Protein AF-A0A3D6C8Y2-F1 (afdb_monomer_lite)
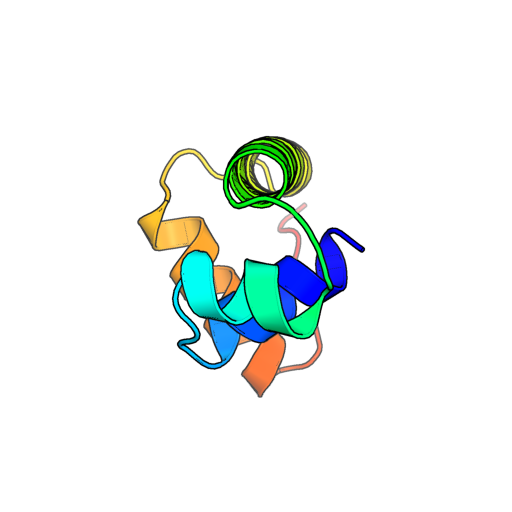
Secondary structure (DSSP, 8-state):
-HHHHHHHHHTT--HHHHHHHHT--HHHHHHHHHHHHHHTT---HHHHHHHHHHHHHHS------

Structure (mmCIF, N/CA/C/O backbone):
data_AF-A0A3D6C8Y2-F1
#
_entry.id   AF-A0A3D6C8Y2-F1
#
loop_
_atom_site.group_PDB
_atom_site.id
_atom_site.type_symbol
_atom_site.label_atom_id
_atom_site.label_alt_id
_atom_site.label_comp_id
_atom_site.label_asym_id
_atom_site.label_entity_id
_atom_site.label_seq_id
_atom_site.pdbx_PDB_ins_code
_atom_site.Cartn_x
_atom_site.Cartn_y
_atom_site.Cartn_z
_atom_site.occupancy
_atom_site.B_iso_or_equiv
_atom_site.auth_seq_id
_atom_site.auth_comp_id
_atom_site.auth_asym_id
_atom_site.auth_atom_id
_atom_site.pdbx_PDB_model_num
ATOM 1 N N . ARG A 1 1 ? -4.519 6.102 -7.005 1.00 79.31 1 ARG A N 1
ATOM 2 C CA . ARG A 1 1 ? -3.231 5.359 -7.080 1.00 79.31 1 ARG A CA 1
ATOM 3 C C . ARG A 1 1 ? -2.848 4.733 -5.742 1.00 79.31 1 ARG A C 1
ATOM 5 O O . ARG A 1 1 ? -2.646 3.531 -5.714 1.00 79.31 1 ARG A O 1
ATOM 12 N N . GLU A 1 2 ? -2.867 5.484 -4.639 1.00 83.62 2 GLU A N 1
ATOM 13 C CA . GLU A 1 2 ? -2.687 4.952 -3.270 1.00 83.62 2 GLU A CA 1
ATOM 14 C C . GLU A 1 2 ? -3.599 3.749 -2.972 1.00 83.62 2 GLU A C 1
ATOM 16 O O . GLU A 1 2 ? -3.143 2.682 -2.585 1.00 83.62 2 GLU A O 1
ATOM 21 N N . LEU A 1 3 ? -4.887 3.883 -3.284 1.00 83.12 3 LEU A N 1
ATOM 22 C CA . LEU A 1 3 ? -5.879 2.817 -3.135 1.00 83.12 3 LEU A CA 1
ATOM 23 C C . LEU A 1 3 ? -5.576 1.562 -3.975 1.00 83.12 3 LEU A C 1
ATOM 25 O O . LEU A 1 3 ? -5.909 0.456 -3.565 1.00 83.12 3 LEU A O 1
ATOM 29 N N . GLN A 1 4 ? -4.930 1.707 -5.138 1.00 88.19 4 GLN A N 1
ATOM 30 C CA . GLN A 1 4 ? -4.514 0.550 -5.938 1.00 88.19 4 GLN A CA 1
ATOM 31 C C . GLN A 1 4 ? -3.318 -0.162 -5.311 1.00 88.19 4 GLN A C 1
ATOM 33 O O . GLN A 1 4 ? -3.332 -1.385 -5.227 1.00 88.19 4 GLN A O 1
ATOM 38 N N . VAL A 1 5 ? -2.327 0.594 -4.823 1.00 88.62 5 VAL A N 1
ATOM 39 C CA . VAL A 1 5 ? -1.224 0.045 -4.019 1.00 88.62 5 VAL A CA 1
ATOM 40 C C . VAL A 1 5 ? -1.796 -0.713 -2.826 1.00 88.62 5 VAL A C 1
ATOM 42 O O . VAL A 1 5 ? -1.448 -1.867 -2.614 1.00 88.62 5 VAL A O 1
ATOM 45 N N . PHE A 1 6 ? -2.741 -0.109 -2.107 1.00 87.31 6 PHE A N 1
ATOM 46 C CA . PHE A 1 6 ? -3.405 -0.722 -0.965 1.00 87.31 6 PHE A CA 1
ATOM 47 C C . PHE A 1 6 ? -4.124 -2.030 -1.328 1.00 87.31 6 PHE A C 1
ATOM 49 O O . PHE A 1 6 ? -3.871 -3.050 -0.699 1.00 87.31 6 PHE A O 1
ATOM 56 N N . LYS A 1 7 ? -4.930 -2.057 -2.400 1.00 88.38 7 LYS A N 1
ATOM 57 C CA . LYS A 1 7 ? -5.572 -3.297 -2.879 1.00 88.38 7 LYS A CA 1
ATOM 58 C C . LYS A 1 7 ? -4.560 -4.388 -3.224 1.00 88.38 7 LYS A C 1
ATOM 60 O O . LYS A 1 7 ? -4.780 -5.550 -2.905 1.00 88.38 7 LYS A O 1
ATOM 65 N N . LEU A 1 8 ? -3.455 -4.032 -3.878 1.00 90.12 8 LEU A N 1
ATOM 66 C CA . LEU A 1 8 ? -2.429 -5.004 -4.249 1.00 90.12 8 LEU A CA 1
ATOM 67 C C . LEU A 1 8 ? -1.683 -5.549 -3.021 1.00 90.12 8 LEU A C 1
ATOM 69 O O . LEU A 1 8 ? -1.401 -6.742 -2.975 1.00 90.12 8 LEU A O 1
ATOM 73 N N . ILE A 1 9 ? -1.442 -4.717 -2.003 1.00 89.00 9 ILE A N 1
ATOM 74 C CA . I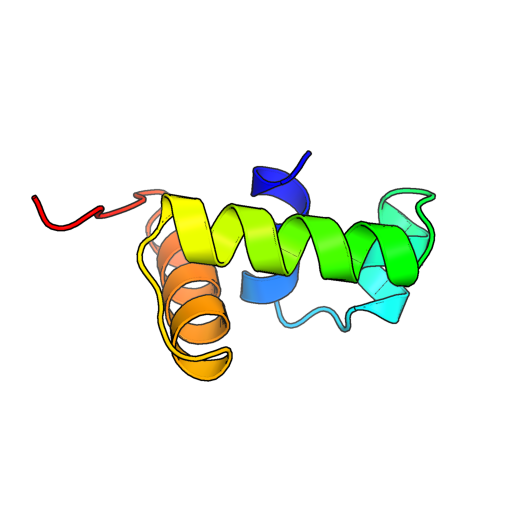LE A 1 9 ? -0.912 -5.176 -0.708 1.00 89.00 9 ILE A CA 1
ATOM 75 C C . ILE A 1 9 ? -1.871 -6.192 -0.075 1.00 89.00 9 ILE A C 1
ATOM 77 O O . ILE A 1 9 ? -1.424 -7.221 0.420 1.00 89.00 9 ILE A O 1
ATOM 81 N N . GLY A 1 10 ? -3.181 -5.935 -0.131 1.00 89.00 10 GLY A N 1
ATOM 82 C CA . GLY A 1 10 ? -4.205 -6.829 0.416 1.00 89.00 10 GLY A CA 1
ATOM 83 C C . GLY A 1 10 ? -4.262 -8.186 -0.275 1.00 89.00 10 GLY A C 1
ATOM 84 O O . GLY A 1 10 ? -4.483 -9.199 0.376 1.00 89.00 10 GLY A O 1
ATOM 85 N N . ARG A 1 11 ? -3.955 -8.215 -1.574 1.00 88.88 11 ARG A N 1
ATOM 86 C CA . ARG A 1 11 ? -3.815 -9.452 -2.353 1.00 88.88 11 ARG A CA 1
ATOM 87 C C . ARG A 1 11 ? -2.503 -10.207 -2.099 1.00 88.88 11 ARG A C 1
ATOM 89 O O . ARG A 1 11 ? -2.308 -11.266 -2.684 1.00 88.88 11 ARG A O 1
ATOM 96 N N . GLY A 1 12 ? -1.598 -9.668 -1.280 1.00 88.25 12 GLY A N 1
ATOM 97 C CA . GLY A 1 12 ? -0.309 -10.291 -0.967 1.00 88.25 12 GLY A CA 1
ATOM 98 C C . GLY A 1 12 ? 0.825 -9.975 -1.946 1.00 88.25 12 GLY A C 1
ATOM 99 O O . GLY A 1 12 ? 1.864 -10.626 -1.882 1.00 88.25 12 GLY A O 1
ATOM 100 N N . PHE A 1 13 ? 0.672 -8.981 -2.831 1.00 90.75 13 PHE A N 1
ATOM 101 C CA . PHE A 1 13 ? 1.755 -8.588 -3.738 1.00 90.75 13 PHE A CA 1
ATOM 102 C C . PHE A 1 13 ? 2.879 -7.865 -2.993 1.00 90.75 13 PHE A C 1
ATOM 104 O O . PHE A 1 13 ? 2.648 -6.995 -2.146 1.00 90.75 13 PHE A O 1
ATOM 111 N N . SER A 1 14 ? 4.119 -8.173 -3.368 1.00 88.38 14 SER A N 1
ATOM 112 C CA . SER A 1 14 ? 5.297 -7.498 -2.822 1.00 88.38 14 SER A CA 1
ATOM 113 C C . SER A 1 14 ? 5.440 -6.077 -3.370 1.00 88.38 14 SER A C 1
ATOM 115 O O . SER A 1 14 ? 5.054 -5.796 -4.501 1.00 88.38 14 SER A O 1
ATOM 117 N N . SER A 1 15 ? 6.088 -5.172 -2.625 1.00 86.19 15 SER A N 1
ATOM 118 C CA . SER A 1 15 ? 6.311 -3.776 -3.068 1.00 86.19 15 SER A CA 1
ATOM 119 C C . SER A 1 15 ? 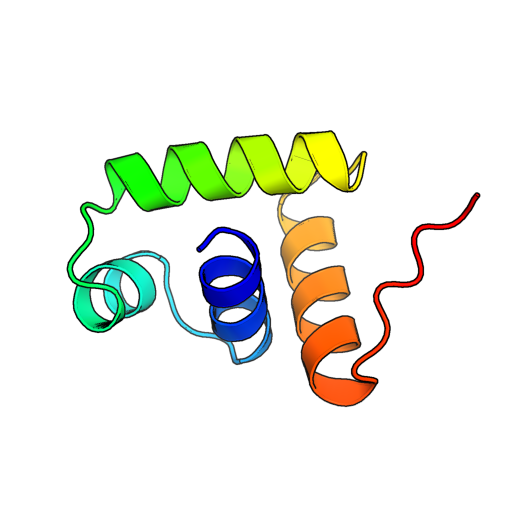6.938 -3.673 -4.467 1.00 86.19 15 SER A C 1
ATOM 121 O O . SER A 1 15 ? 6.649 -2.728 -5.196 1.00 86.19 15 SER A O 1
ATOM 123 N N . ARG A 1 16 ? 7.769 -4.655 -4.843 1.00 90.06 16 ARG A N 1
ATOM 124 C CA . ARG A 1 16 ? 8.370 -4.778 -6.176 1.00 90.06 16 ARG A CA 1
ATOM 125 C C . ARG A 1 16 ? 7.349 -5.156 -7.252 1.00 90.06 16 ARG A C 1
ATOM 127 O O . ARG A 1 16 ? 7.309 -4.506 -8.283 1.00 90.06 16 ARG A O 1
ATOM 134 N N . GLU A 1 17 ? 6.488 -6.135 -6.999 1.00 91.69 17 GLU A N 1
ATOM 135 C CA . GLU A 1 17 ? 5.429 -6.527 -7.942 1.00 91.69 17 GLU A CA 1
ATOM 136 C C . GLU A 1 17 ? 4.390 -5.419 -8.130 1.00 91.69 17 GLU A C 1
ATOM 138 O O . GLU A 1 17 ? 3.881 -5.202 -9.225 1.00 91.69 17 GLU A O 1
ATOM 143 N N . ILE A 1 18 ? 4.084 -4.690 -7.056 1.00 91.31 18 ILE A N 1
ATOM 144 C CA . ILE A 1 18 ? 3.195 -3.527 -7.099 1.00 91.31 18 ILE A CA 1
ATOM 145 C C . ILE A 1 18 ? 3.811 -2.419 -7.955 1.00 91.31 18 ILE A C 1
ATOM 147 O O . ILE A 1 18 ? 3.114 -1.814 -8.767 1.00 91.31 18 ILE A O 1
ATOM 151 N N . ALA A 1 19 ? 5.106 -2.158 -7.763 1.00 91.62 19 ALA A N 1
ATOM 152 C CA . ALA A 1 19 ? 5.879 -1.215 -8.561 1.00 91.62 19 ALA A CA 1
ATOM 153 C C . ALA A 1 19 ? 5.832 -1.582 -10.053 1.00 91.62 19 ALA A C 1
ATOM 155 O O . ALA A 1 19 ? 5.427 -0.754 -10.864 1.00 91.62 19 ALA A O 1
ATOM 156 N N . GLU A 1 20 ? 6.123 -2.838 -10.393 1.00 92.44 20 GLU A N 1
ATOM 157 C CA . GLU A 1 20 ? 6.078 -3.353 -11.770 1.00 92.44 20 GLU A CA 1
ATOM 158 C C . GLU A 1 20 ? 4.675 -3.213 -12.382 1.00 92.44 20 GLU A C 1
ATOM 160 O O . GLU A 1 20 ? 4.512 -2.652 -13.461 1.00 92.44 20 GLU A O 1
ATOM 165 N N . ARG A 1 21 ? 3.627 -3.637 -11.663 1.00 91.31 21 ARG A N 1
ATOM 166 C CA . ARG A 1 21 ? 2.237 -3.584 -12.154 1.00 91.31 21 ARG A CA 1
ATOM 167 C C . ARG A 1 21 ? 1.704 -2.179 -12.364 1.00 91.31 21 ARG A C 1
ATOM 169 O O . ARG A 1 21 ? 0.860 -1.968 -13.230 1.00 91.31 21 ARG A O 1
ATOM 176 N N . LEU A 1 22 ? 2.122 -1.241 -11.522 1.00 88.94 22 LEU A N 1
ATOM 177 C CA . LEU A 1 22 ? 1.690 0.147 -11.626 1.00 88.94 22 LEU A CA 1
ATOM 178 C C . LEU A 1 22 ? 2.642 0.989 -12.480 1.00 88.94 22 LEU A C 1
ATOM 180 O O . LEU A 1 22 ? 2.375 2.180 -12.643 1.00 88.94 22 LEU A O 1
ATOM 184 N N . PHE A 1 23 ? 3.716 0.392 -13.015 1.00 89.06 23 PHE A N 1
ATOM 185 C CA . PHE A 1 23 ? 4.792 1.083 -13.727 1.00 89.06 23 PHE A CA 1
ATOM 186 C C . PHE A 1 23 ? 5.357 2.252 -12.901 1.00 89.06 23 PHE A C 1
ATOM 188 O O . PHE A 1 23 ? 5.500 3.382 -13.367 1.00 89.06 23 PHE A O 1
ATOM 195 N N . LEU A 1 24 ? 5.619 1.986 -11.620 1.00 88.56 24 LEU A N 1
ATOM 196 C CA . LEU A 1 24 ? 6.102 2.946 -10.632 1.00 88.56 24 LEU A CA 1
ATOM 197 C C . LEU A 1 24 ? 7.376 2.440 -9.965 1.00 88.56 24 LEU A C 1
ATOM 199 O O . LEU A 1 24 ? 7.548 1.249 -9.753 1.00 88.56 24 LEU A O 1
ATOM 203 N N . SER A 1 25 ? 8.235 3.354 -9.522 1.00 90.00 25 SER A N 1
ATOM 204 C CA . SER A 1 25 ? 9.402 2.980 -8.722 1.00 90.00 25 SER A CA 1
ATOM 205 C C . SER A 1 25 ? 9.005 2.497 -7.326 1.00 90.00 25 SER A C 1
ATOM 207 O O . SER A 1 25 ? 8.101 3.046 -6.692 1.00 90.00 25 SER A O 1
ATOM 209 N N . ILE A 1 26 ? 9.769 1.542 -6.783 1.00 89.62 26 ILE A N 1
ATOM 210 C CA . ILE A 1 26 ? 9.630 1.055 -5.396 1.00 8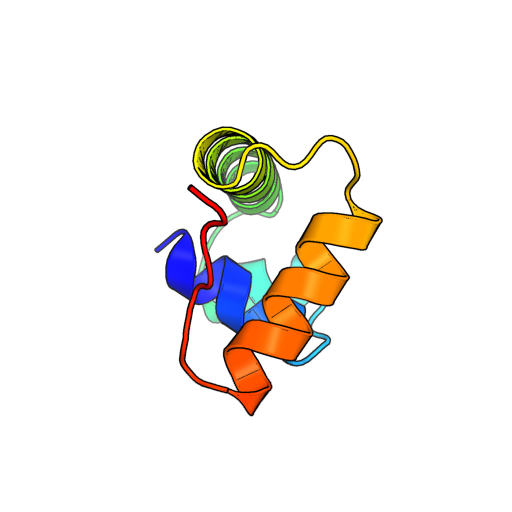9.62 26 ILE A CA 1
ATOM 211 C C . ILE A 1 26 ? 9.680 2.222 -4.395 1.00 89.62 26 ILE A C 1
ATOM 213 O O . ILE A 1 26 ? 8.935 2.233 -3.418 1.00 89.62 26 ILE A O 1
ATOM 217 N N . LYS A 1 27 ? 10.495 3.249 -4.676 1.00 89.81 27 LYS A N 1
ATOM 218 C CA . LYS A 1 27 ? 10.553 4.492 -3.891 1.00 89.81 27 LYS A CA 1
ATOM 219 C C . LYS A 1 27 ? 9.184 5.174 -3.798 1.00 89.81 27 LYS A C 1
ATOM 221 O O . LYS A 1 27 ? 8.753 5.543 -2.711 1.00 89.81 27 LYS A O 1
ATOM 226 N N . THR A 1 28 ? 8.473 5.269 -4.920 1.00 90.06 28 THR A N 1
ATOM 227 C CA . THR A 1 28 ? 7.129 5.850 -4.984 1.00 90.06 28 THR A CA 1
ATOM 228 C C . THR A 1 28 ? 6.115 4.988 -4.233 1.00 90.06 28 THR A C 1
ATOM 230 O O . THR A 1 28 ? 5.260 5.526 -3.535 1.00 90.06 28 THR A O 1
ATOM 233 N N . ILE A 1 29 ? 6.233 3.655 -4.304 1.00 90.31 29 ILE A N 1
ATOM 234 C CA . ILE A 1 29 ? 5.422 2.736 -3.485 1.00 90.31 29 ILE A CA 1
ATOM 235 C C . ILE A 1 29 ? 5.656 2.979 -1.989 1.00 90.31 29 ILE A C 1
ATOM 237 O O . ILE A 1 29 ? 4.692 3.006 -1.227 1.00 90.31 29 ILE A O 1
ATOM 241 N N . GLY A 1 30 ? 6.906 3.209 -1.574 1.00 88.19 30 GLY A N 1
ATOM 242 C CA . GLY A 1 30 ? 7.253 3.608 -0.207 1.00 88.19 30 GLY A CA 1
ATOM 243 C C . GLY A 1 30 ? 6.513 4.874 0.227 1.00 88.19 30 GLY A C 1
ATOM 244 O O . GLY A 1 30 ? 5.767 4.839 1.206 1.00 88.19 30 GLY A O 1
ATOM 245 N N . THR A 1 31 ? 6.602 5.941 -0.574 1.00 91.06 31 THR A N 1
ATOM 246 C 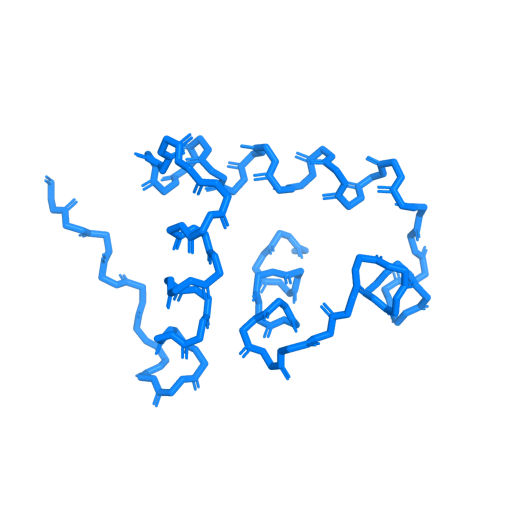CA . THR A 1 31 ? 5.872 7.195 -0.324 1.00 91.06 31 THR A CA 1
ATOM 247 C C . THR A 1 31 ? 4.361 6.976 -0.250 1.00 91.06 31 THR A C 1
ATOM 249 O O . THR A 1 31 ? 3.710 7.501 0.647 1.00 91.06 31 THR A O 1
ATOM 252 N N . TYR A 1 32 ? 3.777 6.173 -1.146 1.00 89.56 32 TYR A N 1
ATOM 253 C CA . TYR A 1 32 ? 2.349 5.864 -1.076 1.00 89.56 32 TYR A CA 1
ATOM 254 C C . TYR A 1 32 ? 1.987 5.092 0.192 1.00 89.56 32 TYR A C 1
ATOM 256 O O . TYR A 1 32 ? 0.972 5.406 0.796 1.00 89.56 32 TYR A O 1
ATOM 264 N N . ARG A 1 33 ? 2.800 4.129 0.644 1.00 86.31 33 ARG A N 1
ATOM 265 C CA . ARG A 1 33 ? 2.549 3.410 1.907 1.00 86.31 33 ARG A CA 1
ATOM 266 C C . ARG A 1 33 ? 2.579 4.342 3.112 1.00 86.31 33 ARG A C 1
ATOM 268 O O . ARG A 1 33 ? 1.777 4.148 4.016 1.00 86.31 33 ARG A O 1
ATOM 275 N N . GLU A 1 34 ? 3.473 5.325 3.137 1.00 88.75 34 GLU A N 1
ATOM 276 C CA . GLU A 1 34 ? 3.478 6.364 4.175 1.00 88.75 34 GLU A CA 1
ATOM 277 C C . GLU A 1 34 ? 2.216 7.217 4.133 1.00 88.75 34 GLU A C 1
ATOM 279 O O . GLU A 1 34 ? 1.537 7.318 5.148 1.00 88.75 34 GLU A O 1
ATOM 284 N N . ARG A 1 35 ? 1.826 7.727 2.962 1.00 89.94 35 ARG A N 1
ATOM 285 C CA . ARG A 1 35 ? 0.595 8.524 2.836 1.00 89.94 35 ARG A CA 1
ATOM 286 C C . ARG A 1 35 ? -0.669 7.728 3.161 1.00 89.94 35 ARG A C 1
ATOM 288 O O . ARG A 1 35 ? -1.595 8.269 3.752 1.00 89.94 35 ARG A O 1
ATOM 295 N N . ILE A 1 36 ? -0.715 6.444 2.799 1.00 87.56 36 ILE A N 1
ATOM 296 C CA . ILE A 1 36 ? -1.829 5.553 3.147 1.00 87.56 36 ILE A CA 1
ATOM 297 C C . ILE A 1 36 ? -1.860 5.307 4.656 1.00 87.56 36 ILE A C 1
ATOM 299 O O . ILE A 1 36 ? -2.938 5.345 5.237 1.00 87.56 36 ILE A O 1
ATOM 303 N N . LYS A 1 37 ? -0.703 5.070 5.293 1.00 87.19 37 LYS A N 1
ATOM 304 C CA . LYS A 1 37 ? -0.618 4.940 6.755 1.00 87.19 37 LYS A CA 1
ATOM 305 C C . LYS A 1 37 ? -1.121 6.201 7.445 1.00 87.19 37 LYS A C 1
ATOM 307 O O . LYS A 1 37 ? -1.933 6.084 8.347 1.00 87.19 37 LYS A O 1
ATOM 312 N N . ASP A 1 38 ? -0.695 7.368 6.979 1.00 88.44 38 ASP A N 1
ATOM 313 C CA . ASP A 1 38 ? -1.120 8.660 7.516 1.00 88.44 38 ASP A CA 1
ATOM 314 C C . ASP A 1 38 ? -2.640 8.865 7.371 1.00 88.44 38 ASP A C 1
ATOM 316 O O . ASP A 1 38 ? -3.336 9.096 8.357 1.00 88.44 38 ASP A O 1
ATOM 320 N N . LYS A 1 39 ? -3.188 8.621 6.170 1.00 85.94 39 LYS A N 1
ATOM 321 C CA . LYS A 1 39 ? -4.638 8.688 5.905 1.00 85.94 39 LYS A CA 1
ATOM 322 C C . LYS A 1 39 ? -5.470 7.720 6.739 1.00 85.94 39 LYS A C 1
ATOM 324 O O . LYS A 1 39 ? -6.593 8.049 7.096 1.00 85.94 39 LYS A O 1
ATOM 329 N N . LEU A 1 40 ? -4.961 6.515 6.976 1.00 84.00 40 LEU A N 1
ATOM 330 C CA . LEU A 1 40 ? -5.650 5.482 7.753 1.00 84.00 40 LEU A CA 1
ATOM 331 C C . LEU A 1 40 ? -5.286 5.537 9.246 1.00 84.00 40 LEU A C 1
ATOM 333 O O . LEU A 1 40 ? -5.731 4.682 10.002 1.00 84.00 40 LEU A O 1
ATOM 337 N N . ASN A 1 41 ? -4.464 6.509 9.655 1.00 85.12 41 ASN A N 1
ATOM 338 C CA . ASN A 1 41 ? -3.928 6.654 11.007 1.00 85.12 41 ASN A CA 1
ATOM 339 C C . ASN A 1 41 ? -3.253 5.376 11.559 1.00 85.12 41 ASN A C 1
ATOM 341 O O . ASN A 1 41 ? -3.308 5.070 12.748 1.00 85.12 41 ASN A O 1
ATOM 345 N N . LEU A 1 42 ? -2.599 4.607 10.683 1.00 85.25 42 LEU A N 1
ATOM 346 C CA . LEU A 1 42 ? -1.973 3.332 11.028 1.00 85.25 42 LEU A CA 1
ATOM 347 C C . LEU A 1 42 ? -0.531 3.548 11.475 1.00 85.25 42 LEU A C 1
ATOM 349 O O . LEU A 1 42 ? 0.305 4.045 10.714 1.00 85.25 42 LEU A O 1
ATOM 353 N N . LYS A 1 43 ? -0.212 3.096 12.689 1.00 80.00 43 LYS A N 1
ATOM 354 C CA . LYS A 1 43 ? 1.140 3.211 13.250 1.00 80.00 43 LYS A CA 1
ATOM 355 C C . LYS A 1 43 ? 2.076 2.138 12.713 1.00 80.00 43 LYS A C 1
ATOM 357 O O . LYS A 1 43 ? 3.271 2.391 12.550 1.00 80.00 43 LYS A O 1
ATOM 362 N N . HIS A 1 44 ? 1.553 0.955 12.389 1.00 83.50 44 HIS A N 1
ATOM 363 C CA . HIS A 1 44 ? 2.385 -0.176 11.996 1.00 83.50 44 HIS A CA 1
ATOM 364 C C . HIS A 1 44 ? 2.142 -0.648 10.560 1.00 83.50 44 HIS A C 1
ATOM 366 O O . HIS A 1 44 ? 1.027 -0.698 10.044 1.00 83.50 44 HIS A O 1
ATOM 372 N N . ALA A 1 45 ? 3.223 -1.083 9.904 1.00 78.50 45 ALA A N 1
ATOM 373 C CA . ALA A 1 45 ? 3.142 -1.686 8.574 1.00 78.50 45 ALA A CA 1
ATOM 374 C C . ALA A 1 45 ? 2.338 -3.000 8.570 1.00 78.50 45 ALA A C 1
ATOM 376 O O . ALA A 1 45 ? 1.760 -3.339 7.540 1.00 78.50 45 ALA A O 1
ATOM 377 N N . ASN A 1 46 ? 2.278 -3.718 9.701 1.00 83.69 46 ASN A N 1
ATOM 378 C CA . ASN A 1 46 ? 1.424 -4.901 9.834 1.00 83.69 46 ASN A CA 1
ATOM 379 C C . ASN A 1 46 ? -0.060 -4.518 9.736 1.00 83.69 46 ASN A C 1
ATOM 381 O O . ASN A 1 46 ? -0.824 -5.222 9.080 1.00 83.69 46 ASN A O 1
ATOM 385 N N . GLU A 1 47 ? -0.444 -3.385 10.333 1.00 86.44 47 GLU A N 1
ATOM 386 C CA . GLU A 1 47 ? -1.836 -2.942 10.361 1.00 86.44 47 GLU A CA 1
ATOM 387 C C . GLU A 1 47 ? -2.262 -2.516 8.966 1.00 86.44 47 GLU A C 1
ATOM 389 O O . GLU A 1 47 ? -3.328 -2.906 8.512 1.00 86.44 47 GLU A O 1
ATOM 394 N N . LEU A 1 48 ? -1.373 -1.840 8.226 1.00 85.31 48 LEU A N 1
ATOM 395 C CA . LEU A 1 48 ? -1.582 -1.549 6.807 1.00 85.31 48 LEU A CA 1
ATOM 396 C C . LEU A 1 48 ? -1.903 -2.823 6.019 1.00 85.31 48 LEU A C 1
ATOM 398 O O . LEU A 1 48 ? -2.841 -2.829 5.229 1.00 85.31 48 LEU A O 1
ATOM 402 N N . VAL A 1 49 ? -1.132 -3.895 6.222 1.00 86.75 49 VAL A N 1
ATOM 403 C CA . VAL A 1 49 ? -1.345 -5.168 5.521 1.00 86.75 49 VAL A CA 1
ATOM 404 C C . VAL A 1 49 ? -2.665 -5.808 5.953 1.00 86.75 49 VAL A C 1
ATOM 406 O O . VAL A 1 49 ? -3.443 -6.210 5.095 1.00 86.75 49 VAL A O 1
ATOM 409 N N . ARG A 1 50 ? -2.972 -5.845 7.255 1.00 87.06 50 ARG A N 1
ATOM 410 C CA . ARG A 1 50 ? -4.248 -6.373 7.767 1.00 87.06 50 ARG A CA 1
ATOM 411 C C . ARG A 1 50 ? -5.448 -5.601 7.226 1.00 87.06 50 ARG A C 1
ATOM 413 O O . ARG A 1 50 ? -6.382 -6.222 6.729 1.00 87.06 50 ARG A O 1
ATOM 420 N N . CYS A 1 51 ? -5.406 -4.271 7.265 1.00 87.38 51 CYS A N 1
ATOM 421 C CA . CYS A 1 51 ? -6.444 -3.413 6.703 1.00 87.38 51 CYS A CA 1
ATOM 422 C C . CYS A 1 51 ? -6.569 -3.610 5.191 1.00 87.38 51 CYS A C 1
ATOM 424 O O . CYS A 1 51 ? -7.681 -3.644 4.680 1.00 87.38 51 CYS A O 1
ATOM 426 N N . ALA A 1 52 ? -5.457 -3.781 4.475 1.00 88.56 52 ALA A N 1
ATOM 427 C CA . ALA A 1 52 ? -5.475 -4.033 3.041 1.00 88.56 52 ALA A CA 1
ATOM 428 C C . ALA A 1 52 ? -6.136 -5.376 2.698 1.00 88.56 52 ALA A C 1
ATOM 430 O O . ALA A 1 52 ? -6.971 -5.432 1.798 1.00 88.56 52 ALA A O 1
ATOM 431 N N . VAL A 1 53 ? -5.798 -6.442 3.432 1.00 89.25 53 VAL A N 1
ATOM 432 C CA . VAL A 1 53 ? -6.410 -7.775 3.286 1.00 89.25 53 VAL A CA 1
ATOM 433 C C . VAL A 1 53 ? -7.898 -7.716 3.633 1.00 89.25 53 VAL A C 1
ATOM 435 O O . VAL A 1 53 ? -8.729 -8.274 2.920 1.00 89.25 53 VAL A O 1
ATOM 438 N N . HIS A 1 54 ? -8.251 -7.009 4.709 1.00 87.44 54 HIS A N 1
ATOM 439 C CA . HIS A 1 54 ? -9.641 -6.818 5.106 1.00 87.44 54 HIS A CA 1
ATOM 440 C C . HIS A 1 54 ? -10.423 -6.072 4.021 1.00 87.44 54 HIS A C 1
ATOM 442 O O . HIS A 1 54 ? -11.470 -6.544 3.599 1.00 87.44 54 HIS A O 1
ATOM 448 N N . PHE A 1 55 ? -9.876 -4.972 3.502 1.00 86.44 55 PHE A N 1
ATOM 449 C CA . PHE A 1 55 ? -10.484 -4.183 2.436 1.00 86.44 55 PHE A CA 1
ATOM 450 C C . PHE A 1 55 ? -10.659 -4.965 1.132 1.00 86.44 55 PHE A C 1
A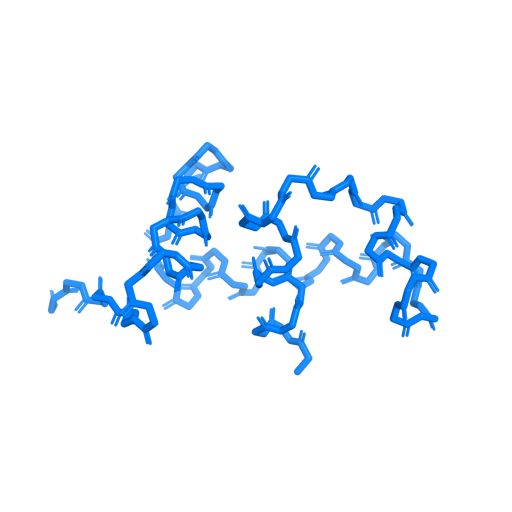TOM 452 O O . PHE A 1 55 ? -11.643 -4.767 0.425 1.00 86.44 55 PHE A O 1
ATOM 459 N N . GLU A 1 56 ? -9.725 -5.855 0.797 1.00 85.31 56 GLU A N 1
ATOM 460 C CA . GLU A 1 56 ? -9.856 -6.728 -0.370 1.00 85.31 56 GLU A CA 1
ATOM 461 C C . GLU A 1 56 ? -11.025 -7.707 -0.212 1.00 85.31 56 GLU A C 1
ATOM 463 O O . GLU A 1 56 ? -11.793 -7.889 -1.153 1.00 85.31 56 GLU A O 1
ATOM 468 N N . LYS A 1 57 ? -11.217 -8.249 0.998 1.00 80.94 57 LYS A N 1
ATOM 469 C CA . LYS A 1 57 ? -12.318 -9.167 1.312 1.00 80.94 57 LYS A CA 1
ATOM 470 C C . LYS A 1 57 ? -13.678 -8.491 1.479 1.00 80.94 57 LYS A C 1
ATOM 472 O O . LYS A 1 57 ? -14.685 -9.085 1.111 1.00 80.94 57 LYS A O 1
ATOM 477 N N . THR A 1 58 ? -13.732 -7.301 2.072 1.00 79.88 58 THR A N 1
ATOM 478 C CA . THR A 1 58 ? -15.000 -6.648 2.444 1.00 79.88 58 THR A CA 1
ATOM 479 C C . THR A 1 58 ? -15.399 -5.518 1.504 1.00 79.88 58 THR A C 1
ATOM 481 O O . THR A 1 58 ? -16.555 -5.107 1.500 1.00 79.88 58 THR A O 1
ATOM 484 N N . GLY A 1 59 ? -14.465 -4.984 0.710 1.00 72.00 59 GLY A N 1
ATOM 485 C CA . GLY A 1 59 ? -14.689 -3.810 -0.135 1.00 72.00 59 GLY A CA 1
ATOM 486 C C . GLY A 1 59 ? -14.957 -2.514 0.643 1.00 72.00 59 GLY A C 1
ATOM 487 O O . GLY A 1 59 ? -15.200 -1.483 0.018 1.00 72.00 59 GLY A O 1
ATOM 488 N N . GLN A 1 60 ? -14.899 -2.540 1.979 1.00 69.56 60 GLN A N 1
ATOM 489 C CA . GLN A 1 60 ? -15.207 -1.409 2.852 1.00 69.56 60 GLN A CA 1
ATOM 490 C C . GLN A 1 60 ? -13.955 -0.984 3.618 1.00 69.56 60 GLN A C 1
ATOM 492 O O . GLN A 1 60 ? -13.309 -1.788 4.292 1.00 69.56 60 GLN A O 1
ATOM 497 N N . ILE A 1 61 ? -13.583 0.292 3.490 1.00 65.94 61 ILE A N 1
ATOM 498 C CA . ILE A 1 61 ? -12.573 0.900 4.358 1.00 65.94 61 ILE A CA 1
ATOM 499 C C . ILE A 1 61 ? -13.334 1.329 5.606 1.00 65.94 61 ILE A C 1
ATOM 501 O O . ILE A 1 61 ? -13.915 2.410 5.631 1.00 65.94 61 ILE A O 1
ATOM 505 N N . SER A 1 62 ? -13.373 0.475 6.624 1.00 53.03 62 SER A N 1
ATOM 506 C CA . SER A 1 62 ? -13.827 0.901 7.946 1.00 53.03 62 SER A CA 1
ATOM 507 C C . SER A 1 62 ? -12.730 1.766 8.558 1.00 53.03 62 SER A C 1
ATOM 509 O O . SER A 1 62 ? -11.922 1.298 9.353 1.00 53.03 62 SER A O 1
ATOM 511 N N . THR A 1 63 ? -12.648 3.027 8.135 1.00 48.56 63 THR A N 1
ATOM 512 C CA . THR A 1 63 ? -12.051 4.079 8.957 1.00 48.56 63 THR A CA 1
ATOM 513 C C . THR A 1 63 ? -12.906 4.141 10.213 1.00 48.56 63 THR A C 1
ATOM 515 O O . THR A 1 63 ? -14.037 4.622 10.166 1.00 48.56 63 THR A O 1
ATOM 518 N N . GLN A 1 64 ? -12.423 3.535 11.300 1.00 41.72 64 GLN A N 1
ATOM 519 C CA . GLN A 1 64 ? -13.027 3.760 12.606 1.00 41.72 64 GLN A CA 1
ATOM 520 C C . GLN A 1 64 ? -12.904 5.260 12.905 1.00 41.72 64 GLN A C 1
ATOM 522 O O . GLN A 1 64 ? -11.872 5.858 12.602 1.00 41.72 64 GLN A O 1
ATOM 527 N N . ALA A 1 65 ? -14.027 5.820 13.349 1.00 36.94 65 ALA A N 1
ATOM 528 C CA . ALA A 1 65 ? -14.345 7.242 13.437 1.00 36.94 65 ALA A CA 1
ATOM 529 C C . ALA A 1 65 ? -13.351 8.085 14.248 1.00 36.94 65 ALA A C 1
ATOM 531 O O . ALA A 1 65 ? -12.753 7.540 15.203 1.00 36.94 65 ALA A O 1
#

pLDDT: mean 83.93, std 11.2, range [36.94, 92.44]

Sequence (65 aa):
RELQVFKLIGRGFSSREIAERLFLSIKTIGTYRERIKDKLNLKHANELVRCAVHFEKTGQISTQA

Radius of gyration: 10.98 Å; chains: 1; bounding box: 26×19×27 Å

Foldseek 3Di:
DLLQLLLCLLVVDDLVRSCVVVVHDSVVSVVSLVVVCVVLVPPDPVVSSVQSVVCNVPVDNPSPD